Protein AF-A0A957CEI8-F1 (afdb_monomer_lite)

Foldseek 3Di:
DDDPPPDDPPPPPDPDDDPDPDPPPFQKKKKWQQVVNADPVNVCVQLVVPPDDDDDPPDPDSAADWDWDDDPGIIMTTHGNVCSSVPDPSNVVSQLVSLCPIWMKMKGADPVFGWIWIWIRDNNHTQWIWTWDQPPVVRDIDTPDGDHDDDPPDDPDPVVD

Secondary structure (DSSP, 8-state):
------------S-------SS----SEEEEES-TTTS-HHHHHHHTT-TT-----SSPS-TTS--EEEE-SS-EEEE--TT-HHHH-HHHHHHHHHHHTTS-EEEEEE-SSSS-EEEEEEETTEEEEEEEEEEEGGGTEEEEEEEEEPPPTTS-SSGGG-

Radius of gyration: 19.72 Å; chains: 1; bounding box: 77×39×37 Å

pLDDT: mean 83.05, std 17.8, range [39.69, 98.06]

Structure (mmCIF, N/CA/C/O backbone):
data_AF-A0A957CEI8-F1
#
_entry.id   AF-A0A957CEI8-F1
#
loop_
_atom_site.group_PDB
_atom_site.id
_atom_site.type_symbol
_atom_site.label_atom_id
_atom_site.label_alt_id
_atom_site.label_comp_id
_atom_site.label_asym_id
_atom_site.label_entity_id
_atom_site.label_seq_id
_atom_site.pdbx_PDB_ins_code
_atom_site.Cartn_x
_atom_site.Cartn_y
_atom_site.Cartn_z
_atom_site.occupancy
_atom_site.B_iso_or_equiv
_atom_site.auth_seq_id
_atom_site.auth_comp_id
_atom_site.auth_asym_id
_atom_site.auth_atom_id
_atom_site.pdbx_PDB_model_num
ATOM 1 N N . MET A 1 1 ? -59.294 18.758 2.448 1.00 41.97 1 MET A N 1
ATOM 2 C CA . MET A 1 1 ? -58.954 17.523 1.717 1.00 41.97 1 MET A CA 1
ATOM 3 C C . MET A 1 1 ? -57.445 17.465 1.656 1.00 41.97 1 MET A C 1
ATOM 5 O O . MET A 1 1 ? -56.844 18.418 1.180 1.00 41.97 1 MET A O 1
ATOM 9 N N . ASN A 1 2 ? -56.879 16.442 2.291 1.00 41.22 2 ASN A N 1
ATOM 10 C CA . ASN A 1 2 ? -55.448 16.161 2.341 1.00 41.22 2 ASN A CA 1
ATOM 1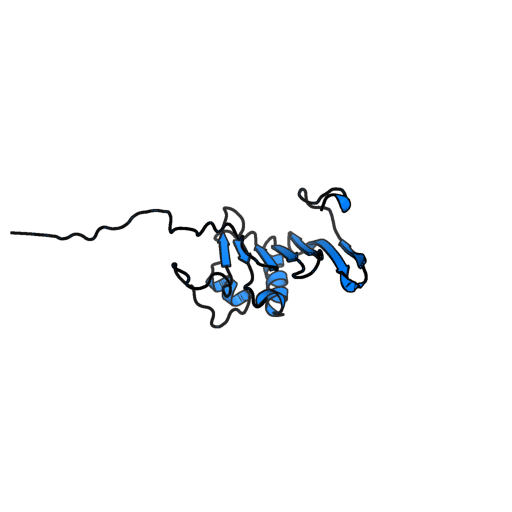1 C C . ASN A 1 2 ? -54.935 15.833 0.940 1.00 41.22 2 ASN A C 1
ATOM 13 O O . ASN A 1 2 ? -55.576 15.040 0.264 1.00 41.22 2 ASN A O 1
ATOM 17 N N . ASP A 1 3 ? -53.760 16.341 0.587 1.00 41.09 3 ASP A N 1
ATOM 18 C CA . ASP A 1 3 ? -52.838 15.593 -0.264 1.00 41.09 3 ASP A CA 1
ATOM 19 C C . ASP A 1 3 ? -51.440 15.719 0.339 1.00 41.09 3 ASP A C 1
ATOM 21 O O . ASP A 1 3 ? -50.743 16.728 0.219 1.00 41.09 3 ASP A O 1
ATOM 25 N N . GLN A 1 4 ? -51.091 14.684 1.098 1.00 42.91 4 GLN A N 1
ATOM 26 C CA . GLN A 1 4 ? -49.735 14.404 1.525 1.00 42.91 4 GLN A CA 1
ATOM 27 C C . GLN A 1 4 ? -48.984 13.896 0.295 1.00 42.91 4 GLN A C 1
ATOM 29 O O . GLN A 1 4 ? -49.179 12.759 -0.120 1.00 42.91 4 GLN A O 1
ATOM 34 N N . ASN A 1 5 ? -48.119 14.724 -0.287 1.00 41.12 5 ASN A N 1
ATOM 35 C CA . ASN A 1 5 ? -47.108 14.225 -1.213 1.00 41.12 5 ASN A CA 1
ATOM 36 C C . ASN A 1 5 ? -45.911 13.770 -0.371 1.00 41.12 5 ASN A C 1
ATOM 38 O O . ASN A 1 5 ? -44.945 14.504 -0.155 1.00 41.12 5 ASN A O 1
ATOM 42 N N . GLU A 1 6 ? -46.060 12.582 0.216 1.00 44.59 6 GLU A N 1
ATOM 43 C CA . GLU A 1 6 ? -44.989 11.883 0.911 1.00 44.59 6 GLU A CA 1
ATOM 44 C C . GLU A 1 6 ? -43.843 11.621 -0.066 1.00 44.59 6 GLU A C 1
ATOM 46 O O . GLU A 1 6 ? -44.022 11.076 -1.156 1.00 44.59 6 GLU A O 1
ATOM 51 N N . GLY A 1 7 ? -42.650 12.055 0.336 1.00 43.53 7 GLY A N 1
ATOM 52 C CA . GLY A 1 7 ? -41.428 11.851 -0.416 1.00 43.53 7 GLY A CA 1
ATOM 53 C C . GLY A 1 7 ? -41.204 10.374 -0.713 1.00 43.53 7 GLY A C 1
ATOM 54 O O . GLY A 1 7 ? -41.226 9.528 0.183 1.00 43.53 7 GLY A O 1
ATOM 55 N N . ILE A 1 8 ? -40.920 10.085 -1.979 1.00 44.31 8 ILE A N 1
ATOM 56 C CA . ILE A 1 8 ? -40.368 8.803 -2.394 1.00 44.31 8 ILE A CA 1
ATOM 57 C C . ILE A 1 8 ? -38.997 8.684 -1.721 1.00 44.31 8 ILE A C 1
ATOM 59 O O . ILE A 1 8 ? -38.012 9.277 -2.159 1.00 44.31 8 ILE A O 1
ATOM 63 N N . LYS A 1 9 ? -38.944 7.950 -0.607 1.00 44.06 9 LYS A N 1
ATOM 64 C CA . LYS A 1 9 ? -37.692 7.452 -0.043 1.00 44.06 9 LYS A CA 1
ATOM 65 C C . LYS A 1 9 ? -37.179 6.375 -0.988 1.00 44.06 9 LYS A C 1
ATOM 67 O O . LYS A 1 9 ? -37.643 5.237 -0.951 1.00 44.06 9 LYS A O 1
ATOM 72 N N . ASP A 1 10 ? -36.253 6.763 -1.855 1.00 47.09 10 ASP A N 1
ATOM 73 C CA . ASP A 1 10 ? -35.440 5.824 -2.616 1.00 47.09 10 ASP A CA 1
ATOM 74 C C . ASP A 1 10 ? -34.603 4.996 -1.626 1.00 47.09 10 ASP A C 1
ATOM 76 O O . ASP A 1 10 ? -33.606 5.455 -1.072 1.00 47.09 10 ASP A O 1
ATOM 80 N N . ASN A 1 11 ? -35.092 3.788 -1.349 1.00 45.78 11 ASN A N 1
ATOM 81 C CA . ASN A 1 11 ? -34.460 2.775 -0.511 1.00 45.78 11 ASN A CA 1
ATOM 82 C C . ASN A 1 11 ? -33.645 1.782 -1.361 1.00 45.78 11 ASN A C 1
ATOM 84 O O . ASN A 1 11 ? -33.538 0.613 -0.989 1.00 45.78 11 ASN A O 1
ATOM 88 N N . SER A 1 12 ? -33.096 2.182 -2.514 1.00 39.69 12 SER A N 1
ATOM 89 C CA . SER A 1 12 ? -32.234 1.282 -3.284 1.00 39.69 12 SER A CA 1
ATOM 90 C C . SER A 1 12 ? -30.897 1.040 -2.546 1.00 39.69 12 SER A C 1
ATOM 92 O O . SER A 1 12 ? -30.134 1.976 -2.298 1.00 39.69 12 SER A O 1
ATOM 94 N N . PRO A 1 13 ? -30.559 -0.214 -2.174 1.00 43.31 13 PRO A N 1
ATOM 95 C CA . PRO A 1 13 ? -29.348 -0.526 -1.405 1.00 43.31 13 PRO A CA 1
ATOM 96 C C . PRO A 1 13 ? -28.061 -0.516 -2.247 1.00 43.31 13 PRO A C 1
ATOM 98 O O . PRO A 1 13 ? -27.004 -0.930 -1.776 1.00 43.31 13 PRO A O 1
ATOM 101 N N . HIS A 1 14 ? -28.109 -0.021 -3.483 1.00 41.41 14 HIS A N 1
ATOM 102 C CA . HIS A 1 14 ? -26.970 -0.032 -4.388 1.00 41.41 14 HIS A CA 1
ATOM 103 C C . HIS A 1 14 ? -26.812 1.341 -5.029 1.00 41.41 14 HIS A C 1
ATOM 105 O O . HIS A 1 14 ? -27.254 1.585 -6.148 1.00 41.41 14 HIS A O 1
ATOM 111 N N . LYS A 1 15 ? -26.136 2.247 -4.308 1.00 44.62 15 LYS A N 1
ATOM 112 C CA . LYS A 1 15 ? -25.481 3.395 -4.942 1.00 44.62 15 LYS A CA 1
ATOM 113 C C . LYS A 1 15 ? -24.629 2.836 -6.076 1.00 44.62 15 LYS A C 1
ATOM 115 O O . LYS A 1 15 ? -23.743 2.031 -5.814 1.00 44.62 15 LYS A O 1
ATOM 120 N N . ASN A 1 16 ? -24.960 3.208 -7.310 1.00 39.75 16 ASN A N 1
ATOM 121 C CA . ASN A 1 16 ? -24.299 2.750 -8.526 1.00 39.75 16 ASN A CA 1
ATOM 122 C C . ASN A 1 16 ? -22.774 2.800 -8.357 1.00 39.75 16 ASN A C 1
ATOM 124 O O . ASN A 1 16 ? -22.180 3.877 -8.396 1.00 39.75 16 ASN A O 1
ATOM 128 N N . PHE A 1 17 ? -22.147 1.643 -8.150 1.00 50.06 17 PHE A N 1
ATOM 129 C CA . PHE A 1 17 ? -20.703 1.517 -8.257 1.00 50.06 17 PHE A CA 1
ATOM 130 C C . PHE A 1 17 ? -20.389 1.530 -9.755 1.00 50.06 17 PHE A C 1
ATOM 132 O O . PHE A 1 17 ? -20.904 0.674 -10.480 1.00 50.06 17 PHE A O 1
ATOM 139 N N . PRO A 1 18 ? -19.635 2.514 -10.266 1.00 49.66 18 PRO A N 1
ATOM 140 C CA . PRO A 1 18 ? -19.314 2.558 -11.680 1.00 49.66 18 PRO A CA 1
ATOM 141 C C . PRO A 1 18 ? -18.411 1.367 -12.019 1.00 49.66 18 PRO A C 1
ATOM 143 O O . PRO A 1 18 ? -17.234 1.344 -11.675 1.00 49.66 18 PRO A O 1
ATOM 146 N N . PHE A 1 19 ? -18.967 0.367 -12.701 1.00 49.22 19 PHE A N 1
ATOM 147 C CA . PHE A 1 19 ? -18.183 -0.675 -13.354 1.00 49.22 19 PHE A CA 1
ATOM 148 C C . PHE A 1 19 ? -17.670 -0.108 -14.678 1.00 49.22 19 PHE A C 1
ATOM 150 O O . PHE A 1 19 ? -18.390 -0.070 -15.677 1.00 49.22 19 PHE A O 1
ATOM 157 N N . THR A 1 20 ? -16.439 0.390 -14.692 1.00 50.28 20 THR A N 1
ATOM 158 C CA . THR A 1 20 ? -15.791 0.887 -15.908 1.00 50.28 20 THR A CA 1
ATOM 159 C C . THR A 1 20 ? -14.963 -0.227 -16.549 1.00 50.28 20 THR A C 1
ATOM 161 O O . THR A 1 20 ? -14.249 -0.961 -15.874 1.00 50.28 20 THR A O 1
ATOM 164 N N . LYS A 1 21 ? -15.035 -0.362 -17.883 1.00 47.66 21 LYS A N 1
ATOM 165 C CA . LYS A 1 21 ? -14.172 -1.286 -18.656 1.00 47.66 21 LYS A CA 1
ATOM 166 C C . LYS A 1 21 ? -12.680 -0.961 -18.482 1.00 47.66 21 LYS A C 1
ATOM 168 O O . LYS A 1 21 ? -11.824 -1.824 -18.636 1.00 47.66 21 LYS A O 1
ATOM 173 N N . TRP A 1 22 ? -12.398 0.296 -18.164 1.00 49.53 22 TRP A N 1
ATOM 174 C CA . TRP A 1 22 ? -11.106 0.789 -17.719 1.00 49.53 22 TRP A CA 1
ATOM 175 C C . TRP A 1 22 ? -11.074 0.604 -16.203 1.00 49.53 22 TRP A C 1
ATOM 177 O O . TRP A 1 22 ? -11.822 1.283 -15.506 1.00 49.53 22 TRP A O 1
ATOM 187 N N . GLY A 1 23 ? -10.323 -0.381 -15.708 1.00 55.50 23 GLY A N 1
ATOM 188 C CA . GLY A 1 23 ? -10.221 -0.652 -14.272 1.00 55.50 23 GLY A CA 1
ATOM 189 C C . GLY A 1 23 ? -9.683 0.546 -13.483 1.00 55.50 23 GLY A C 1
ATOM 190 O O . GLY A 1 23 ? -9.320 1.577 -14.050 1.00 55.50 23 GLY A O 1
ATOM 191 N N . LEU A 1 24 ? -9.616 0.404 -12.160 1.00 60.75 24 LEU A N 1
ATOM 192 C CA . LEU A 1 24 ? -8.942 1.374 -11.304 1.00 60.75 24 LEU A CA 1
ATOM 193 C C . LEU A 1 24 ? -7.464 1.453 -11.720 1.00 60.75 24 LEU A C 1
ATOM 195 O O . LEU A 1 24 ? -6.691 0.537 -11.451 1.00 60.75 24 LEU A O 1
ATOM 199 N N . ALA A 1 25 ? -7.085 2.521 -12.421 1.00 68.25 25 ALA A N 1
ATOM 200 C CA . ALA A 1 25 ? -5.708 2.775 -12.826 1.00 68.25 25 ALA A CA 1
ATOM 201 C C . ALA A 1 25 ? -4.944 3.368 -11.638 1.00 68.25 25 ALA A C 1
ATOM 203 O O . ALA A 1 25 ? -4.666 4.561 -11.601 1.00 68.25 25 ALA A O 1
ATOM 204 N N . THR A 1 26 ? -4.682 2.545 -10.625 1.00 74.31 26 THR A N 1
ATOM 205 C CA . THR A 1 26 ? -3.866 2.926 -9.472 1.00 74.31 26 THR A CA 1
ATOM 206 C C . THR A 1 26 ? -2.600 2.083 -9.466 1.00 74.31 26 THR A C 1
ATOM 208 O O . THR A 1 26 ? -2.651 0.857 -9.574 1.00 74.31 26 THR A O 1
ATOM 211 N N . SER A 1 27 ? -1.452 2.747 -9.394 1.00 85.25 27 SER A N 1
ATOM 212 C CA . SER A 1 27 ? -0.151 2.084 -9.328 1.00 85.25 27 SER A CA 1
ATOM 213 C C . SER A 1 27 ? 0.223 1.693 -7.906 1.00 85.25 27 SER A C 1
ATOM 215 O O . SER A 1 27 ? 1.229 1.018 -7.738 1.00 85.25 27 SER A O 1
ATOM 217 N N . PHE A 1 28 ? -0.535 2.122 -6.890 1.00 94.38 28 PHE A N 1
ATOM 218 C CA . PHE A 1 28 ? -0.196 1.928 -5.487 1.00 94.38 28 PHE A CA 1
ATOM 219 C C . PHE A 1 28 ? -1.445 1.651 -4.649 1.00 94.38 28 PHE A C 1
ATOM 221 O O . PHE A 1 28 ? -2.403 2.425 -4.640 1.00 94.38 28 PHE A O 1
ATOM 228 N N . MET A 1 29 ? -1.427 0.535 -3.924 1.00 95.81 29 MET A N 1
ATOM 229 C CA . MET A 1 29 ? -2.538 0.118 -3.073 1.00 95.81 29 MET A CA 1
ATOM 230 C C . MET A 1 29 ? -2.047 -0.337 -1.705 1.00 95.81 29 MET A C 1
ATOM 232 O O . MET A 1 29 ? -1.016 -1.002 -1.586 1.00 95.81 29 MET A O 1
ATOM 236 N N . ILE A 1 30 ? -2.840 -0.032 -0.682 1.00 97.56 30 ILE A N 1
ATOM 237 C CA . ILE A 1 30 ? -2.661 -0.484 0.696 1.00 97.56 30 ILE A CA 1
ATOM 238 C C . ILE A 1 30 ? -3.919 -1.241 1.112 1.00 97.56 30 ILE A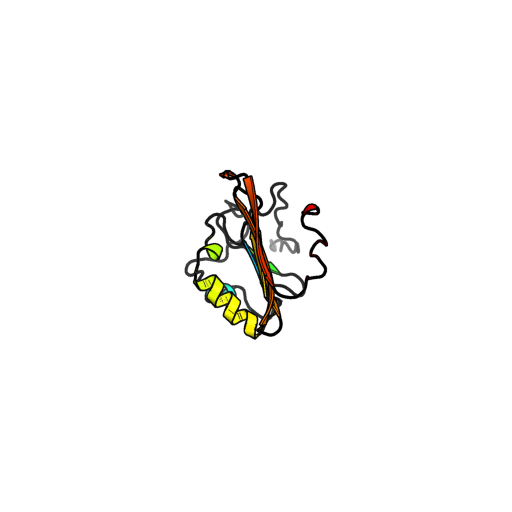 C 1
ATOM 240 O O . ILE A 1 30 ? -5.040 -0.835 0.821 1.00 97.56 30 ILE A O 1
ATOM 244 N N . TYR A 1 31 ? -3.725 -2.333 1.826 1.00 97.00 31 TYR A N 1
ATOM 245 C CA . TYR A 1 31 ? -4.762 -3.172 2.388 1.00 97.00 31 TYR A CA 1
ATOM 246 C C . TYR A 1 31 ? -4.445 -3.355 3.862 1.00 97.00 31 TYR A C 1
ATOM 248 O O . TYR A 1 31 ? -3.334 -3.750 4.220 1.00 97.00 31 TYR A O 1
ATOM 256 N N . VAL A 1 32 ? -5.413 -3.067 4.720 1.00 98.06 32 VAL A N 1
ATOM 257 C CA . VAL A 1 32 ? -5.268 -3.161 6.174 1.00 98.06 32 VAL A CA 1
ATOM 258 C C . VAL A 1 32 ? -6.374 -4.060 6.695 1.00 98.06 32 VAL A C 1
ATOM 260 O O . VAL A 1 32 ? -7.540 -3.844 6.372 1.00 98.06 32 VAL A O 1
ATOM 263 N N . ARG A 1 33 ? -6.038 -5.088 7.479 1.00 96.94 33 ARG A N 1
ATOM 264 C CA . ARG A 1 33 ? -7.026 -6.037 8.016 1.00 96.94 33 ARG A CA 1
ATOM 265 C C . ARG A 1 33 ? -7.775 -5.446 9.211 1.00 96.94 33 ARG A C 1
ATOM 267 O O . ARG A 1 33 ? -7.599 -5.876 10.348 1.00 96.94 33 ARG A O 1
ATOM 274 N N . SER A 1 34 ? -8.552 -4.404 8.950 1.00 95.19 34 SER A N 1
ATOM 275 C CA . SER A 1 34 ? -9.142 -3.505 9.945 1.00 95.19 34 SER A CA 1
ATOM 276 C C . SER A 1 34 ? -10.623 -3.230 9.692 1.00 95.19 34 SER A C 1
ATOM 278 O O . SER A 1 34 ? -11.104 -2.150 10.040 1.00 95.19 34 SER A O 1
ATOM 280 N N . PHE A 1 35 ? -11.354 -4.155 9.062 1.00 90.62 35 PHE A N 1
ATOM 281 C CA . PHE A 1 35 ? -12.771 -3.935 8.772 1.00 90.62 35 PHE A CA 1
ATOM 282 C C . PHE A 1 35 ? -13.550 -3.497 10.026 1.00 90.62 35 PHE A C 1
ATOM 284 O O . PHE A 1 35 ? -13.537 -4.181 11.050 1.00 90.62 35 PHE A O 1
ATOM 291 N N . ASN A 1 36 ? -14.205 -2.331 9.943 1.00 87.31 36 ASN A N 1
ATOM 292 C CA . ASN A 1 36 ? -14.914 -1.641 11.034 1.00 87.31 36 ASN A CA 1
ATOM 293 C C . ASN A 1 36 ? -14.084 -1.300 12.290 1.00 87.31 36 ASN A C 1
ATOM 295 O O . ASN A 1 36 ? -14.654 -0.830 13.273 1.00 87.31 36 ASN A O 1
ATOM 299 N N . ALA A 1 37 ? -12.766 -1.509 12.277 1.00 93.94 37 ALA A N 1
ATOM 300 C CA . ALA A 1 37 ? -11.882 -1.195 13.399 1.00 93.94 37 ALA A CA 1
ATOM 301 C C . ALA A 1 37 ? -11.291 0.221 13.316 1.00 93.94 37 ALA A C 1
ATOM 303 O O . ALA A 1 37 ? -10.981 0.807 14.349 1.00 93.94 37 ALA A O 1
ATOM 304 N N . ILE A 1 38 ? -11.143 0.762 12.103 1.00 95.12 38 ILE A N 1
ATOM 305 C CA . ILE A 1 38 ? -10.625 2.110 11.836 1.00 95.12 38 ILE A CA 1
ATOM 306 C C . ILE A 1 38 ? -11.625 2.832 10.932 1.00 95.12 38 ILE A C 1
ATOM 308 O O . ILE A 1 38 ? -12.071 2.281 9.923 1.00 95.12 38 ILE A O 1
ATOM 312 N N . SER A 1 39 ? -11.994 4.059 11.287 1.00 92.69 39 SER A N 1
ATOM 313 C CA . SER A 1 39 ? -12.871 4.895 10.466 1.00 92.69 39 SER A CA 1
ATOM 314 C C . SER A 1 39 ? -12.137 5.523 9.273 1.00 92.69 39 SER A C 1
ATOM 316 O O . SER A 1 39 ? -10.927 5.743 9.311 1.00 92.69 39 SER A O 1
ATOM 318 N N . ASP A 1 40 ? -12.883 5.906 8.227 1.00 90.94 40 ASP A N 1
ATOM 319 C CA . ASP A 1 40 ? -12.329 6.644 7.077 1.00 90.94 40 ASP A CA 1
ATOM 320 C C . ASP A 1 40 ? -11.536 7.892 7.519 1.00 90.94 40 ASP A C 1
ATOM 322 O O . ASP A 1 40 ? -10.505 8.217 6.934 1.00 90.94 40 ASP A O 1
ATOM 326 N N . GLN A 1 41 ? -12.003 8.599 8.558 1.00 91.00 41 GLN A N 1
ATOM 327 C CA . GLN A 1 41 ? -11.343 9.807 9.059 1.00 91.00 41 GLN A CA 1
ATOM 328 C C . GLN A 1 41 ? -10.003 9.496 9.724 1.00 91.00 41 GLN A C 1
ATOM 330 O O . GLN A 1 41 ? -9.019 10.175 9.447 1.00 91.00 41 GLN A O 1
ATOM 335 N N . GLU A 1 42 ? -9.946 8.452 10.549 1.00 93.50 42 GLU A N 1
ATOM 336 C CA . GLU A 1 42 ? -8.692 8.019 11.169 1.00 93.50 42 GLU A CA 1
ATOM 337 C C . GLU A 1 42 ? -7.672 7.595 10.108 1.00 93.50 42 GLU A C 1
ATOM 339 O O . GLU A 1 42 ? -6.500 7.951 10.206 1.00 93.50 42 GLU A O 1
ATOM 344 N N . PHE A 1 43 ? -8.108 6.912 9.044 1.00 94.56 43 PHE A N 1
ATOM 345 C CA . PHE A 1 43 ? -7.227 6.612 7.916 1.00 94.56 43 PHE A CA 1
ATOM 346 C C . PHE A 1 43 ? -6.712 7.861 7.206 1.00 94.56 43 PHE A C 1
ATOM 348 O O . PHE A 1 43 ? -5.522 7.933 6.893 1.00 94.56 43 PHE A O 1
ATOM 355 N N . MET A 1 44 ? -7.574 8.850 6.956 1.00 93.00 44 MET A N 1
ATOM 356 C CA . MET A 1 44 ? -7.142 10.122 6.371 1.00 93.00 44 MET A CA 1
ATOM 357 C C . MET A 1 44 ? -6.088 10.812 7.245 1.00 93.00 44 MET A C 1
ATOM 359 O O . MET A 1 44 ? -5.119 11.359 6.712 1.00 93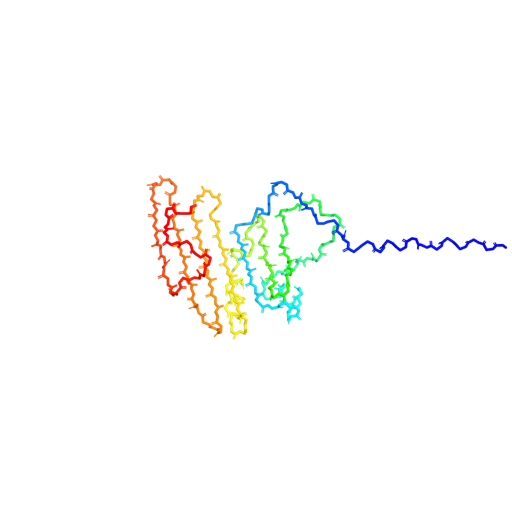.00 44 MET A O 1
ATOM 363 N N . ASP A 1 45 ? -6.239 10.741 8.568 1.00 93.12 45 ASP A N 1
ATOM 364 C CA . ASP A 1 45 ? -5.292 11.321 9.517 1.00 93.12 45 ASP A CA 1
ATOM 365 C C . ASP A 1 45 ? -3.952 10.568 9.515 1.00 93.12 45 ASP A C 1
ATOM 367 O O . ASP A 1 45 ? -2.901 11.208 9.403 1.00 93.12 45 ASP A O 1
ATOM 371 N N . PHE A 1 46 ? -3.971 9.227 9.551 1.00 94.50 46 PHE A N 1
ATOM 372 C CA . PHE A 1 46 ? -2.763 8.397 9.445 1.00 94.50 46 PHE A CA 1
ATOM 373 C C . PHE A 1 46 ? -1.987 8.683 8.156 1.00 94.50 46 PHE A C 1
ATOM 375 O O . PHE A 1 46 ? -0.776 8.891 8.191 1.00 94.50 46 PHE A O 1
ATOM 382 N N . LEU A 1 47 ? -2.690 8.739 7.024 1.00 95.31 47 LEU A N 1
ATOM 383 C CA . LEU A 1 47 ? -2.092 8.940 5.702 1.00 95.31 47 LEU A CA 1
ATOM 384 C C . LEU A 1 47 ? -1.714 10.403 5.423 1.00 95.31 47 LEU A C 1
ATOM 386 O O . LEU A 1 47 ? -1.119 10.705 4.389 1.00 95.31 47 LEU A O 1
ATOM 390 N N . GLY A 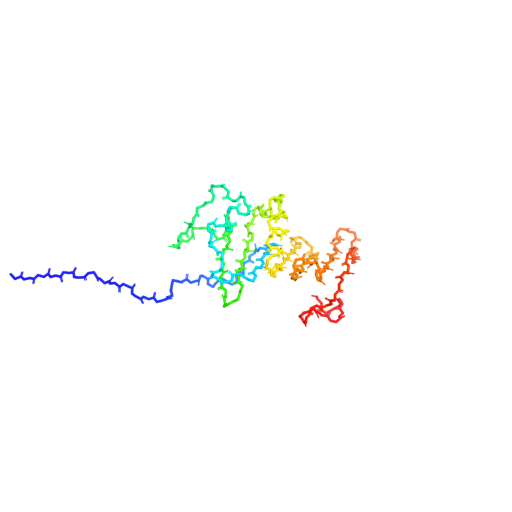1 48 ? -2.034 11.327 6.334 1.00 93.44 48 GLY A N 1
ATOM 391 C CA . GLY A 1 48 ? -1.712 12.742 6.184 1.00 93.44 48 GLY A CA 1
ATOM 392 C C . GLY A 1 48 ? -2.491 13.440 5.067 1.00 93.44 48 GLY A C 1
ATOM 393 O O . GLY A 1 48 ? -2.016 14.445 4.538 1.00 93.44 48 GLY A O 1
ATOM 394 N N . LEU A 1 49 ? -3.690 12.956 4.729 1.00 91.94 49 LEU A N 1
ATOM 395 C CA . LEU A 1 49 ? -4.555 13.471 3.659 1.00 91.94 49 LEU A CA 1
ATOM 396 C C . LEU A 1 49 ? -5.300 14.754 4.074 1.00 91.94 49 LEU A C 1
ATOM 398 O O . LEU A 1 49 ? -6.514 14.897 3.918 1.00 91.94 49 LEU A O 1
ATOM 402 N N . LYS A 1 50 ? -4.567 15.727 4.621 1.00 85.56 50 LYS A N 1
ATOM 403 C CA . LYS A 1 50 ? -5.128 17.009 5.061 1.00 85.56 50 LYS A CA 1
ATOM 404 C C . LYS A 1 50 ? -5.710 17.769 3.868 1.00 85.56 50 LYS A C 1
ATOM 406 O O . LYS A 1 50 ? -5.011 18.030 2.896 1.00 85.56 50 LYS A O 1
ATOM 411 N N . GLY A 1 51 ? -6.978 18.161 3.970 1.00 83.94 51 GLY A N 1
ATOM 412 C CA . GLY A 1 51 ? -7.691 18.879 2.906 1.00 83.94 51 GLY A CA 1
ATOM 413 C C . GLY A 1 51 ? -8.382 17.974 1.885 1.00 83.94 51 GLY A C 1
ATOM 414 O O . GLY A 1 51 ? -9.055 18.486 0.994 1.00 83.94 51 GLY A O 1
ATOM 415 N N . TYR A 1 52 ? -8.271 16.649 2.023 1.00 87.94 52 TYR A N 1
ATOM 416 C CA . TYR A 1 52 ? -9.188 15.745 1.339 1.00 87.94 52 TYR A CA 1
ATOM 417 C C . TYR A 1 52 ? -10.560 15.816 2.014 1.00 87.94 52 TYR A C 1
ATOM 419 O O . TYR A 1 52 ? -10.683 15.972 3.231 1.00 87.94 52 TYR A O 1
ATOM 427 N N . HIS A 1 53 ? -11.606 15.699 1.203 1.00 84.62 53 HIS A N 1
ATOM 428 C CA . HIS A 1 53 ? -12.986 15.673 1.662 1.00 84.62 53 HIS A CA 1
ATOM 429 C C . HIS A 1 53 ? -13.691 14.464 1.065 1.00 84.62 53 HIS A C 1
ATOM 431 O O . HIS A 1 53 ? -13.465 14.112 -0.094 1.00 84.62 53 HIS A O 1
ATOM 437 N N . LYS A 1 54 ? -14.572 13.841 1.853 1.00 84.50 54 LYS A N 1
ATOM 438 C CA . LYS A 1 54 ? -15.392 12.731 1.374 1.00 84.50 54 LYS A CA 1
ATOM 439 C C . LYS A 1 54 ? -16.288 13.225 0.240 1.00 84.50 54 LYS A C 1
ATOM 441 O O . LYS A 1 54 ? -17.159 14.067 0.452 1.00 84.50 54 LYS A O 1
ATOM 446 N N . ALA A 1 55 ? -16.058 12.698 -0.955 1.00 82.62 55 ALA A N 1
ATOM 447 C CA . ALA A 1 55 ? -16.880 12.979 -2.117 1.00 82.62 55 ALA A CA 1
ATOM 448 C C . ALA A 1 55 ? -18.024 11.962 -2.210 1.00 82.62 55 ALA A C 1
ATOM 450 O O . ALA A 1 55 ? -17.868 10.789 -1.860 1.00 82.62 55 ALA A O 1
ATOM 451 N N . PHE A 1 56 ? -19.184 12.415 -2.681 1.00 77.62 56 PHE A N 1
ATOM 452 C CA . PHE A 1 56 ? -20.345 11.561 -2.913 1.00 77.62 56 PHE A CA 1
ATOM 453 C C . PHE A 1 56 ? -20.603 11.450 -4.416 1.00 77.62 56 PHE A C 1
ATOM 455 O O . PHE A 1 56 ? -20.451 12.448 -5.118 1.00 77.62 56 PHE A O 1
ATOM 462 N N . PRO A 1 57 ? -21.003 10.270 -4.919 1.00 73.06 57 PRO A N 1
ATOM 463 C CA . PRO A 1 57 ? -21.395 10.126 -6.311 1.00 73.06 57 PRO A CA 1
ATOM 464 C C . PRO A 1 57 ? -22.531 11.092 -6.696 1.00 73.06 57 PRO A C 1
ATOM 466 O O . PRO A 1 57 ? -23.402 11.355 -5.860 1.00 73.06 57 PRO A O 1
ATOM 469 N N . PRO A 1 58 ? -22.579 11.544 -7.961 1.00 70.94 58 PRO A N 1
ATOM 470 C CA . PRO A 1 58 ? -21.650 11.202 -9.043 1.00 70.94 58 PRO A CA 1
ATOM 471 C C . PRO A 1 58 ? -20.302 11.937 -8.919 1.00 70.94 58 PRO A C 1
ATOM 473 O O . PRO A 1 58 ? -20.257 13.112 -8.576 1.00 70.94 58 PRO A O 1
ATOM 476 N N . LEU A 1 59 ? -19.200 11.237 -9.208 1.00 69.62 59 LEU A N 1
ATOM 477 C CA . LEU A 1 59 ? -17.864 11.841 -9.273 1.00 69.62 59 LEU A CA 1
ATOM 478 C C . LEU A 1 59 ? -17.607 12.310 -10.708 1.00 69.62 59 LEU A C 1
ATOM 480 O O . LEU A 1 59 ? -17.691 11.506 -11.634 1.00 69.62 59 LEU A O 1
ATOM 484 N N . GLU A 1 60 ? -17.297 13.593 -10.895 1.00 62.88 60 GLU A N 1
ATOM 485 C CA . GLU A 1 60 ? -17.076 14.181 -12.227 1.00 62.88 60 GLU A CA 1
ATOM 486 C C . GLU A 1 60 ? -15.774 13.700 -12.892 1.00 62.88 60 GLU A C 1
ATOM 488 O O . GLU A 1 60 ? -15.665 13.725 -14.116 1.00 62.88 60 GLU A O 1
ATOM 493 N N . PHE A 1 61 ? -14.795 13.230 -12.108 1.00 63.25 61 PHE A N 1
ATOM 494 C CA . PHE A 1 61 ? -13.484 12.796 -12.598 1.00 63.25 61 PHE A CA 1
ATOM 495 C C . PHE A 1 61 ? -12.943 11.624 -11.771 1.00 63.25 61 PHE A C 1
ATOM 497 O O . PHE A 1 61 ? -12.546 11.790 -10.628 1.00 63.25 61 PHE A O 1
ATOM 504 N N . THR A 1 62 ? -12.862 10.421 -12.334 1.00 63.72 62 THR A N 1
ATOM 505 C CA . THR A 1 62 ? -12.545 9.187 -11.583 1.00 63.72 62 THR A CA 1
ATOM 506 C C . THR A 1 62 ? -11.054 8.969 -11.271 1.00 63.72 62 THR A C 1
ATOM 508 O O . THR A 1 62 ? -10.655 7.837 -11.026 1.00 63.72 62 THR A O 1
ATOM 511 N N . GLY A 1 63 ? -10.212 10.008 -11.300 1.00 64.38 63 GLY A N 1
ATOM 512 C CA . GLY A 1 63 ? -8.748 9.846 -11.284 1.00 64.38 63 GLY A CA 1
ATOM 513 C C . GLY A 1 63 ? -7.977 10.593 -10.193 1.00 64.38 63 GLY A C 1
ATOM 514 O O . GLY A 1 63 ? -6.850 10.228 -9.889 1.00 64.38 63 GLY A O 1
ATOM 515 N N . PHE A 1 64 ? -8.546 11.628 -9.574 1.00 79.62 64 PHE A N 1
ATOM 516 C CA . PHE A 1 64 ? -7.826 12.466 -8.597 1.00 79.62 64 PHE A CA 1
ATOM 517 C C . PHE A 1 64 ? -8.328 12.258 -7.168 1.00 79.62 64 PHE A C 1
ATOM 519 O O . PHE A 1 64 ? -8.412 13.200 -6.380 1.00 79.62 64 PHE A O 1
ATOM 526 N N . HIS A 1 65 ? -8.714 11.024 -6.856 1.00 85.31 65 HIS A N 1
ATOM 527 C CA . HIS A 1 65 ? -9.298 10.665 -5.575 1.00 85.31 65 HIS A CA 1
ATOM 528 C C . HIS A 1 65 ? -8.590 9.441 -5.012 1.00 85.31 65 HIS A C 1
ATOM 530 O O . HIS A 1 65 ? -8.431 8.446 -5.715 1.00 85.31 65 HIS A O 1
ATOM 536 N N . VAL A 1 66 ? -8.240 9.510 -3.729 1.00 89.62 66 VAL A N 1
ATOM 537 C CA . VAL A 1 66 ? -7.936 8.317 -2.942 1.00 89.62 66 VAL A CA 1
ATOM 538 C C . VAL A 1 66 ? -9.248 7.579 -2.706 1.00 89.62 66 VAL A C 1
ATOM 540 O O . VAL A 1 66 ? -10.251 8.190 -2.321 1.00 89.62 66 VAL A O 1
ATOM 543 N N . VAL A 1 67 ? -9.254 6.273 -2.950 1.00 89.69 67 VAL A N 1
ATOM 544 C CA . VAL A 1 67 ? -10.451 5.443 -2.790 1.00 89.69 67 VAL A CA 1
ATOM 545 C C . VAL A 1 67 ? -10.300 4.573 -1.557 1.00 89.69 67 VAL A C 1
ATOM 547 O O . VAL A 1 67 ? -9.352 3.802 -1.459 1.00 89.69 67 VAL A O 1
ATOM 550 N N . PHE A 1 68 ? -11.278 4.669 -0.657 1.00 90.50 68 PHE A N 1
ATOM 551 C CA . PHE A 1 68 ? -11.475 3.729 0.439 1.00 90.50 68 PHE A CA 1
ATOM 552 C C . PHE A 1 68 ? -12.602 2.765 0.078 1.00 90.50 68 PHE A C 1
ATOM 554 O O . PHE A 1 68 ? -13.708 3.188 -0.268 1.00 90.50 68 PHE A O 1
ATOM 561 N N . ALA A 1 69 ? -12.329 1.471 0.181 1.00 90.06 69 ALA A N 1
ATOM 562 C CA . ALA A 1 69 ? -13.322 0.414 0.067 1.00 90.06 69 ALA A CA 1
ATOM 563 C C . ALA A 1 69 ? -13.126 -0.592 1.202 1.00 90.06 69 ALA A C 1
ATOM 565 O O . ALA A 1 69 ? -12.054 -0.678 1.789 1.00 90.06 69 ALA A O 1
ATOM 566 N N . ASN A 1 70 ? -14.168 -1.341 1.536 1.00 89.75 70 ASN A N 1
ATOM 567 C CA . ASN A 1 70 ? -14.104 -2.363 2.570 1.00 89.75 70 ASN A CA 1
ATOM 568 C C . ASN A 1 70 ? -14.704 -3.663 2.037 1.00 89.75 70 ASN A C 1
ATOM 570 O O . ASN A 1 70 ? -15.741 -3.629 1.369 1.00 89.75 70 ASN A O 1
ATOM 574 N N . ASP A 1 71 ? -14.082 -4.786 2.376 1.00 90.81 71 ASP A N 1
ATOM 575 C CA . ASP A 1 71 ? -14.725 -6.101 2.368 1.00 90.81 71 ASP A CA 1
ATOM 576 C C . ASP A 1 71 ? -15.006 -6.559 3.814 1.00 90.81 71 ASP A C 1
ATOM 578 O O . ASP A 1 71 ? -15.032 -5.734 4.721 1.00 90.81 71 ASP A O 1
ATOM 582 N N . SER A 1 72 ? -15.277 -7.846 4.051 1.00 90.06 72 SER A N 1
ATOM 583 C CA . SER A 1 72 ? -15.591 -8.363 5.391 1.00 90.06 72 SER A CA 1
ATOM 584 C C . SER A 1 72 ? -14.410 -8.406 6.370 1.00 90.06 72 SER A C 1
ATOM 586 O O . SER A 1 72 ? -14.626 -8.647 7.555 1.00 90.06 72 SER A O 1
ATOM 588 N N . GLU A 1 73 ? -13.175 -8.230 5.905 1.00 94.88 73 GLU A N 1
ATOM 589 C CA . GLU A 1 73 ? -11.962 -8.322 6.726 1.00 94.88 73 GLU A CA 1
ATOM 590 C C . GLU A 1 73 ? -10.979 -7.166 6.496 1.00 94.88 73 GLU A C 1
ATOM 592 O O . GLU A 1 73 ? -10.307 -6.730 7.436 1.00 94.88 73 GLU A O 1
ATOM 597 N N . TRP A 1 74 ? -10.898 -6.657 5.269 1.00 96.38 74 TRP A N 1
ATOM 598 C CA . TRP A 1 74 ? -9.897 -5.701 4.822 1.00 96.38 74 TRP A CA 1
ATOM 599 C C . TRP A 1 74 ? -10.513 -4.359 4.447 1.00 96.38 74 TRP A C 1
ATOM 601 O O . TRP A 1 74 ? -11.524 -4.275 3.747 1.00 96.38 74 TRP A O 1
ATOM 611 N N . THR A 1 75 ? -9.820 -3.298 4.843 1.00 95.88 75 THR A N 1
ATOM 612 C CA . THR A 1 75 ? -9.953 -1.967 4.261 1.00 95.88 75 THR A CA 1
ATOM 613 C C . THR A 1 75 ? -8.936 -1.825 3.136 1.00 95.88 75 THR A C 1
ATOM 615 O O . THR A 1 75 ? -7.749 -2.084 3.321 1.00 95.88 75 THR A O 1
ATOM 618 N N . HIS A 1 76 ? -9.415 -1.436 1.962 1.00 94.88 76 HIS A N 1
ATOM 619 C CA . HIS A 1 76 ? -8.659 -1.258 0.730 1.00 94.88 76 HIS A CA 1
ATOM 620 C C . HIS A 1 76 ? -8.510 0.239 0.485 1.00 94.88 76 HIS A C 1
ATOM 622 O O . HIS A 1 76 ? -9.494 0.979 0.533 1.00 94.88 76 HIS A O 1
ATOM 628 N N . ILE A 1 77 ? -7.288 0.675 0.215 1.00 95.06 77 ILE A N 1
ATOM 629 C CA . ILE A 1 77 ? -6.928 2.075 0.027 1.00 95.06 77 ILE A CA 1
ATOM 630 C C . ILE A 1 77 ? -6.143 2.164 -1.273 1.00 95.06 77 ILE A C 1
ATOM 632 O O . ILE A 1 77 ? -5.039 1.631 -1.378 1.00 95.06 77 ILE A O 1
ATOM 636 N N . ALA A 1 78 ? -6.722 2.814 -2.272 1.00 93.38 78 ALA A N 1
ATOM 637 C CA . ALA A 1 78 ? -6.078 3.034 -3.558 1.00 93.38 78 ALA A CA 1
ATOM 638 C C . ALA A 1 78 ? -5.623 4.482 -3.695 1.00 93.38 78 ALA A C 1
ATOM 640 O O . ALA A 1 78 ? -6.375 5.400 -3.358 1.00 93.38 78 ALA A O 1
ATOM 641 N N . ASP A 1 79 ? -4.414 4.666 -4.217 1.00 92.81 79 ASP A N 1
ATOM 642 C CA . ASP A 1 79 ? -3.855 5.984 -4.495 1.00 92.81 79 ASP A CA 1
ATOM 643 C C . ASP A 1 79 ? -4.569 6.684 -5.657 1.00 92.81 79 ASP A C 1
ATOM 645 O O . ASP A 1 79 ? -5.232 6.045 -6.482 1.00 92.81 79 ASP A O 1
ATOM 649 N N . ASP A 1 80 ? -4.388 7.999 -5.731 1.00 88.94 80 ASP A N 1
ATOM 650 C CA . ASP A 1 80 ? -4.823 8.821 -6.852 1.00 88.94 80 ASP A CA 1
ATOM 651 C C . ASP A 1 80 ? -3.804 8.819 -8.011 1.00 88.94 80 ASP A C 1
ATOM 653 O O . ASP A 1 80 ? -2.657 8.393 -7.878 1.00 88.94 80 ASP A O 1
ATOM 657 N N . LEU A 1 81 ? -4.206 9.342 -9.176 1.00 86.31 81 LEU A N 1
ATOM 658 C CA . LEU A 1 81 ? -3.334 9.476 -10.355 1.00 86.31 81 LEU A CA 1
ATOM 659 C C . LEU A 1 81 ? -2.186 10.485 -10.171 1.00 86.31 81 LEU A C 1
ATOM 661 O O . LEU A 1 81 ? -1.397 10.682 -11.093 1.00 86.31 81 LEU A O 1
ATOM 665 N N . ARG A 1 82 ? -2.101 11.179 -9.027 1.00 87.88 82 ARG A N 1
ATOM 666 C CA . ARG A 1 82 ? -0.951 12.032 -8.688 1.00 87.88 82 ARG A CA 1
ATOM 667 C C . ARG A 1 82 ? 0.088 11.283 -7.862 1.00 87.88 82 ARG A C 1
ATOM 669 O O . ARG A 1 82 ? 1.110 11.885 -7.533 1.00 87.88 82 ARG A O 1
ATOM 676 N N . TYR A 1 83 ? -0.156 10.007 -7.560 1.00 90.12 83 TYR A N 1
ATOM 677 C CA . TYR A 1 83 ? 0.731 9.175 -6.756 1.00 90.12 83 TYR A CA 1
ATOM 678 C C . TYR A 1 83 ? 0.964 9.789 -5.370 1.00 90.12 83 TYR A C 1
ATOM 680 O O . TYR A 1 83 ? 2.083 9.811 -4.846 1.00 90.12 83 TYR A O 1
ATOM 688 N N . THR A 1 84 ? -0.099 10.374 -4.808 1.00 92.12 84 THR A N 1
ATOM 689 C CA . THR A 1 84 ? -0.037 11.151 -3.570 1.00 92.12 84 THR A CA 1
ATOM 690 C C . THR A 1 84 ? 0.388 10.281 -2.395 1.00 92.12 84 THR A C 1
ATOM 692 O O . THR A 1 84 ? 1.265 10.675 -1.624 1.00 92.12 84 THR A O 1
ATOM 695 N N . LEU A 1 85 ? -0.197 9.091 -2.256 1.00 94.81 85 LEU A N 1
ATOM 696 C CA . LEU A 1 85 ? 0.182 8.144 -1.215 1.00 94.81 85 LEU A CA 1
ATOM 697 C C . LEU A 1 85 ? 1.567 7.559 -1.489 1.00 94.81 85 LEU A C 1
ATOM 699 O O . LEU A 1 85 ? 2.368 7.483 -0.558 1.00 94.81 85 LEU A O 1
ATOM 703 N N . TRP A 1 86 ? 1.882 7.199 -2.734 1.00 93.50 86 TRP A N 1
ATOM 704 C CA . TRP A 1 86 ? 3.174 6.605 -3.086 1.00 93.50 86 TRP A CA 1
ATOM 705 C C . TRP A 1 86 ? 4.352 7.540 -2.769 1.00 93.50 86 TRP A C 1
ATOM 707 O O . TRP A 1 86 ? 5.345 7.114 -2.177 1.00 93.50 86 TRP A O 1
ATOM 717 N N . HIS A 1 87 ? 4.250 8.828 -3.103 1.00 91.69 87 HIS A N 1
ATOM 718 C CA . HIS A 1 87 ? 5.327 9.792 -2.857 1.00 91.69 87 HIS A CA 1
ATOM 719 C C . HIS A 1 87 ? 5.344 10.378 -1.442 1.00 91.69 87 HIS A C 1
ATOM 721 O O . HIS A 1 87 ? 6.298 11.072 -1.081 1.00 91.69 87 HIS A O 1
ATOM 727 N N . SER A 1 88 ? 4.320 10.121 -0.627 1.00 93.19 88 SER A N 1
ATOM 728 C CA . SER A 1 88 ? 4.225 10.680 0.718 1.00 93.19 88 SER A CA 1
ATOM 729 C C . SER A 1 88 ? 5.044 9.871 1.735 1.00 93.19 88 SER A C 1
ATOM 731 O O . SER A 1 88 ? 4.750 8.697 1.975 1.00 93.19 88 SER A O 1
ATOM 733 N N . PRO A 1 89 ? 5.998 10.495 2.456 1.00 92.12 89 PRO A N 1
ATOM 734 C CA . PRO A 1 89 ? 6.651 9.862 3.604 1.00 92.12 89 PRO A CA 1
ATOM 735 C C . PRO A 1 89 ? 5.664 9.483 4.716 1.00 92.12 89 PRO A C 1
ATOM 737 O O . PRO A 1 89 ? 5.913 8.557 5.481 1.00 92.12 89 PRO A O 1
ATOM 740 N N . LYS A 1 90 ? 4.516 10.172 4.803 1.00 94.62 90 LYS A N 1
ATOM 741 C CA . LYS A 1 90 ? 3.485 9.846 5.796 1.00 94.62 90 LYS A CA 1
ATOM 742 C C . LYS A 1 90 ? 2.859 8.485 5.555 1.00 94.62 90 LYS A C 1
ATOM 744 O O . LYS A 1 90 ? 2.495 7.819 6.514 1.00 94.62 90 LYS A O 1
ATOM 749 N N . THR A 1 91 ? 2.808 8.035 4.308 1.00 96.31 91 THR A N 1
ATOM 750 C CA . THR A 1 91 ? 2.287 6.713 3.971 1.00 96.31 91 THR A CA 1
ATOM 751 C C . THR A 1 91 ? 3.153 5.595 4.539 1.00 96.31 91 THR A C 1
ATOM 753 O O . THR A 1 91 ? 2.625 4.647 5.115 1.00 96.31 91 THR A O 1
ATOM 756 N N . SER A 1 92 ? 4.481 5.692 4.424 1.00 93.25 92 SER A N 1
ATOM 757 C CA . SER A 1 92 ? 5.377 4.669 4.974 1.00 93.25 92 SER A CA 1
ATOM 758 C C . SER A 1 92 ? 5.382 4.676 6.506 1.00 93.25 92 SER A C 1
ATOM 760 O O . SER A 1 92 ? 5.369 3.606 7.115 1.00 93.25 92 SER A O 1
ATOM 762 N N . GLU A 1 93 ? 5.310 5.857 7.132 1.00 95.56 93 GLU A N 1
ATOM 763 C CA . GLU A 1 93 ? 5.097 5.997 8.580 1.00 95.56 93 GLU A CA 1
ATOM 764 C C . GLU A 1 93 ? 3.771 5.351 9.021 1.00 95.56 93 GLU A C 1
ATOM 766 O O . GLU A 1 93 ? 3.748 4.594 9.991 1.00 95.56 93 GLU A O 1
ATOM 771 N N . ALA A 1 94 ? 2.683 5.592 8.283 1.00 96.50 94 ALA A N 1
ATOM 772 C CA . ALA A 1 94 ? 1.368 5.022 8.558 1.00 96.50 94 ALA A CA 1
ATOM 773 C C . ALA A 1 94 ? 1.360 3.496 8.430 1.00 96.50 94 ALA A C 1
ATOM 775 O O . ALA A 1 94 ? 0.845 2.818 9.312 1.00 96.50 94 ALA A O 1
ATOM 776 N N . ILE A 1 95 ? 1.961 2.942 7.373 1.00 96.50 95 ILE A N 1
ATOM 777 C CA . ILE A 1 95 ? 2.092 1.489 7.189 1.00 96.50 95 ILE A CA 1
ATOM 778 C C . ILE A 1 95 ? 2.863 0.874 8.360 1.00 96.50 95 ILE A C 1
ATOM 780 O O . ILE A 1 95 ? 2.422 -0.126 8.925 1.00 96.50 95 ILE A O 1
ATOM 784 N N . ALA A 1 96 ? 3.980 1.488 8.762 1.00 94.62 96 ALA A N 1
ATOM 785 C CA . ALA A 1 96 ? 4.766 1.018 9.896 1.00 94.62 96 ALA A CA 1
ATOM 786 C C . ALA A 1 96 ? 3.961 1.054 11.205 1.00 94.62 96 ALA A C 1
ATOM 788 O O . ALA A 1 96 ? 3.996 0.087 11.964 1.00 94.62 96 ALA A O 1
ATOM 789 N N . GLU A 1 97 ? 3.204 2.123 11.459 1.00 95.69 97 GLU A N 1
ATOM 790 C CA . GLU A 1 97 ? 2.363 2.238 12.653 1.00 95.69 97 GLU A CA 1
ATOM 791 C C . GLU A 1 97 ? 1.226 1.213 12.653 1.00 95.69 97 GLU A C 1
ATOM 793 O O . GLU A 1 97 ? 1.084 0.446 13.605 1.00 95.69 97 GLU A O 1
ATOM 798 N N . LEU A 1 98 ? 0.460 1.142 11.562 1.00 97.00 98 LEU A N 1
ATOM 799 C CA . LEU A 1 98 ? -0.659 0.214 11.410 1.00 97.00 98 LEU A CA 1
ATOM 800 C C . LEU A 1 98 ? -0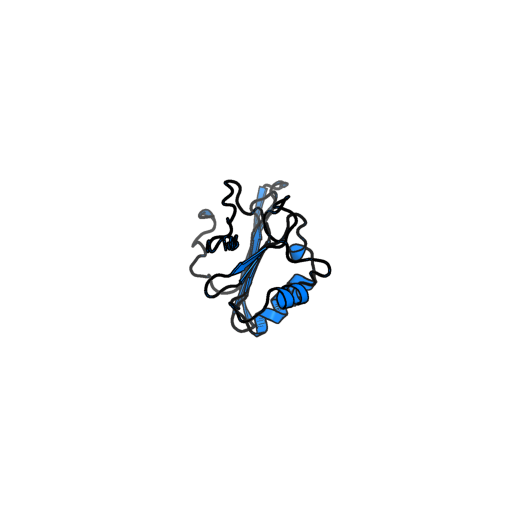.203 -1.240 11.538 1.00 97.00 98 LEU A C 1
ATOM 802 O O . LEU A 1 98 ? -0.892 -2.035 12.178 1.00 97.00 98 LEU A O 1
ATOM 806 N N . SER A 1 99 ? 0.979 -1.574 11.007 1.00 97.06 99 SER A N 1
ATOM 807 C CA . SER A 1 99 ? 1.518 -2.935 11.049 1.00 97.06 99 SER A CA 1
ATOM 808 C C . SER A 1 99 ? 1.701 -3.484 12.464 1.00 97.06 99 SER A C 1
ATOM 810 O O . SER A 1 99 ? 1.648 -4.697 12.650 1.00 97.06 99 SER A O 1
ATOM 812 N N . LYS A 1 100 ? 1.875 -2.614 13.474 1.00 96.19 100 LYS A N 1
ATOM 813 C CA . LYS A 1 100 ? 2.030 -3.015 14.884 1.00 96.19 100 LYS A CA 1
ATOM 814 C C . LYS A 1 100 ? 0.798 -3.730 15.432 1.00 96.19 100 LYS A C 1
ATOM 816 O O . LYS A 1 100 ? 0.931 -4.548 16.338 1.00 96.19 100 LYS A O 1
ATOM 821 N N . THR A 1 101 ? -0.375 -3.415 14.889 1.00 96.62 101 THR A N 1
ATOM 822 C CA . THR A 1 101 ? -1.671 -3.900 15.383 1.00 96.62 101 THR A CA 1
ATOM 823 C C . THR A 1 101 ? -2.403 -4.732 14.338 1.00 96.62 101 THR A C 1
ATOM 825 O O . THR A 1 101 ? -3.084 -5.693 14.687 1.00 96.62 101 THR A O 1
ATOM 828 N N . TYR A 1 102 ? -2.259 -4.381 13.062 1.00 97.94 102 TYR A N 1
ATOM 829 C CA . TYR A 1 102 ? -2.996 -4.974 11.958 1.00 97.94 102 TYR A CA 1
ATOM 830 C C . TYR A 1 102 ? -2.059 -5.677 10.985 1.00 97.94 102 TYR A C 1
ATOM 832 O O . TYR A 1 102 ? -0.901 -5.299 10.812 1.00 97.94 102 TYR A O 1
ATOM 840 N N . ASP A 1 103 ? -2.601 -6.664 10.284 1.00 97.69 103 ASP A N 1
ATOM 841 C CA . ASP A 1 103 ? -1.963 -7.156 9.074 1.00 97.69 103 ASP A CA 1
ATOM 842 C C . ASP A 1 103 ? -2.079 -6.076 7.990 1.00 97.69 103 ASP A C 1
ATOM 844 O O . ASP A 1 103 ? -3.164 -5.533 7.757 1.00 97.69 103 ASP A O 1
ATOM 848 N N . VAL A 1 104 ? -0.962 -5.766 7.332 1.00 98.00 104 VAL A N 1
ATOM 849 C CA . VAL A 1 104 ? -0.899 -4.737 6.286 1.00 98.00 104 VAL A CA 1
ATOM 850 C C . VAL A 1 104 ? -0.251 -5.327 5.049 1.00 98.00 104 VAL A C 1
ATOM 852 O O . VAL A 1 104 ? 0.875 -5.812 5.108 1.00 98.00 104 VAL A O 1
ATOM 855 N N . PHE A 1 105 ? -0.941 -5.266 3.918 1.00 97.19 105 PHE A N 1
ATOM 856 C CA . PHE A 1 105 ? -0.381 -5.578 2.611 1.00 97.19 105 PHE A CA 1
ATOM 857 C C . PHE A 1 105 ? -0.334 -4.302 1.783 1.00 97.19 105 PHE A C 1
ATOM 859 O O . PHE A 1 105 ? -1.321 -3.582 1.698 1.00 97.19 105 PHE A O 1
ATOM 866 N N . ARG A 1 106 ? 0.797 -4.009 1.153 1.00 96.56 106 ARG A N 1
ATOM 867 C CA . ARG A 1 106 ? 0.912 -2.897 0.208 1.00 96.56 106 ARG A CA 1
ATOM 868 C C . ARG A 1 106 ? 1.549 -3.398 -1.068 1.00 96.56 106 ARG A C 1
ATOM 870 O O . ARG A 1 106 ? 2.450 -4.232 -1.006 1.00 96.56 106 ARG A O 1
ATOM 877 N N . ASN A 1 107 ? 1.128 -2.871 -2.206 1.00 95.56 107 ASN A N 1
ATOM 878 C CA . ASN A 1 107 ? 1.774 -3.149 -3.480 1.00 95.56 107 ASN A CA 1
ATOM 879 C C . ASN A 1 107 ? 1.915 -1.883 -4.313 1.00 95.56 107 ASN A C 1
ATOM 881 O O . ASN A 1 107 ? 1.155 -0.929 -4.140 1.00 95.56 107 ASN A O 1
ATOM 885 N N . SER A 1 108 ? 2.905 -1.899 -5.197 1.00 94.81 108 SER A N 1
ATOM 886 C CA . SER A 1 108 ? 3.027 -0.934 -6.271 1.00 94.81 108 SER A CA 1
ATOM 887 C C . SER A 1 108 ? 3.369 -1.613 -7.594 1.00 94.81 108 SER A C 1
ATOM 889 O O . SER A 1 108 ? 3.976 -2.687 -7.617 1.00 94.81 108 SER A O 1
ATOM 891 N N . ARG A 1 109 ? 2.974 -0.985 -8.700 1.00 91.25 109 ARG A N 1
ATOM 892 C CA . ARG A 1 109 ? 3.300 -1.400 -10.065 1.00 91.25 109 ARG A CA 1
ATOM 893 C C . ARG A 1 109 ? 3.867 -0.216 -10.840 1.00 91.25 109 ARG A C 1
ATOM 895 O O . ARG A 1 109 ? 3.383 0.903 -10.705 1.00 91.25 109 ARG A O 1
ATOM 902 N N . GLY A 1 110 ? 4.878 -0.474 -11.659 1.00 89.12 110 GLY A N 1
ATOM 903 C CA . GLY A 1 110 ? 5.436 0.496 -12.588 1.00 89.12 110 GLY A CA 1
ATOM 904 C C . GLY A 1 110 ? 4.374 1.016 -13.556 1.00 89.12 110 GLY A C 1
ATOM 905 O O . GLY A 1 110 ? 3.510 0.273 -14.016 1.00 89.12 110 GLY A O 1
ATOM 906 N N . ASP A 1 111 ? 4.443 2.312 -13.849 1.00 84.69 111 ASP A N 1
ATOM 907 C CA . ASP A 1 111 ? 3.544 2.981 -14.799 1.00 84.69 111 ASP A CA 1
ATOM 908 C C . ASP A 1 111 ? 3.943 2.659 -16.253 1.00 84.69 111 ASP A C 1
ATOM 910 O O . ASP A 1 111 ? 3.117 2.337 -17.103 1.00 84.69 111 ASP A O 1
ATOM 914 N N . ILE A 1 112 ? 5.252 2.681 -16.528 1.00 86.88 112 ILE A N 1
ATOM 915 C CA . ILE A 1 112 ? 5.810 2.547 -17.883 1.00 86.88 112 ILE A CA 1
ATOM 916 C C . ILE A 1 112 ? 6.498 1.205 -18.148 1.00 86.88 112 ILE A C 1
ATOM 918 O O . ILE A 1 112 ? 6.912 0.950 -19.277 1.00 86.88 112 ILE A O 1
ATOM 922 N N . ASP A 1 113 ? 6.683 0.378 -17.122 1.00 89.12 113 ASP A N 1
ATOM 923 C CA . ASP A 1 113 ? 7.417 -0.881 -17.200 1.00 89.12 113 ASP A CA 1
ATOM 924 C C . ASP A 1 113 ? 6.727 -1.990 -16.392 1.00 89.12 113 ASP A C 1
ATOM 926 O O . ASP A 1 113 ? 5.670 -1.792 -15.795 1.00 89.12 113 ASP A O 1
ATOM 930 N N . ASP A 1 114 ? 7.322 -3.183 -16.401 1.00 89.56 114 ASP A N 1
ATOM 931 C CA . ASP A 1 114 ? 6.775 -4.348 -15.693 1.00 89.56 114 ASP A CA 1
ATOM 932 C C . ASP A 1 114 ? 7.280 -4.441 -14.245 1.00 89.56 114 ASP A C 1
ATOM 934 O O . ASP A 1 114 ? 7.198 -5.509 -13.639 1.00 89.56 114 ASP A O 1
ATOM 938 N N . SER A 1 115 ? 7.864 -3.373 -13.693 1.00 92.19 115 SER A N 1
ATOM 939 C CA . SER A 1 115 ? 8.315 -3.385 -12.303 1.00 92.19 115 SER A CA 1
ATOM 940 C C . SER A 1 115 ? 7.115 -3.518 -11.378 1.00 92.19 115 SER A C 1
ATOM 942 O O . SER A 1 115 ? 6.037 -2.982 -11.635 1.00 92.19 115 SER A O 1
ATOM 944 N N . PHE A 1 116 ? 7.300 -4.213 -10.269 1.00 93.19 116 PHE A N 1
ATOM 945 C CA . PHE A 1 116 ? 6.316 -4.237 -9.202 1.00 93.19 116 PHE A CA 1
ATOM 946 C C . PHE A 1 116 ? 7.001 -4.582 -7.892 1.00 93.19 116 PHE A C 1
ATOM 948 O O . PHE A 1 116 ? 8.045 -5.237 -7.846 1.00 93.19 116 PHE A O 1
ATOM 955 N N . GLU A 1 117 ? 6.386 -4.164 -6.803 1.00 94.81 117 GLU A N 1
ATOM 956 C CA . GLU A 1 117 ? 6.820 -4.549 -5.476 1.00 94.81 117 GLU A CA 1
ATOM 957 C C . GLU A 1 117 ? 5.628 -4.729 -4.559 1.00 94.81 117 GLU A C 1
ATOM 959 O O . GLU A 1 117 ? 4.567 -4.131 -4.739 1.00 94.81 117 GLU A O 1
ATOM 964 N N . PHE A 1 118 ? 5.814 -5.548 -3.537 1.00 95.75 118 PHE A N 1
ATOM 965 C CA . PHE A 1 118 ? 4.864 -5.637 -2.451 1.00 95.75 118 PHE A CA 1
ATOM 966 C C . PHE A 1 118 ? 5.554 -5.958 -1.136 1.00 95.75 118 PHE A C 1
ATOM 968 O O . PHE A 1 118 ? 6.636 -6.552 -1.077 1.00 95.75 118 PHE A O 1
ATOM 975 N N . GLU A 1 119 ? 4.882 -5.570 -0.064 1.00 97.25 119 GLU A N 1
ATOM 976 C CA . GLU A 1 119 ? 5.246 -5.913 1.299 1.00 97.25 119 GLU A CA 1
ATOM 977 C C . GLU A 1 119 ? 4.003 -6.401 2.030 1.00 97.25 119 GLU A C 1
ATOM 979 O O . GLU A 1 119 ? 2.907 -5.863 1.864 1.00 97.25 119 GLU A O 1
ATOM 984 N N . TYR A 1 120 ? 4.191 -7.423 2.855 1.00 97.50 120 TYR A N 1
ATOM 985 C CA . TYR A 1 120 ? 3.184 -7.949 3.752 1.00 97.50 120 TYR A CA 1
ATOM 986 C C . TYR A 1 120 ? 3.736 -7.964 5.170 1.00 97.50 120 TYR A C 1
ATOM 988 O O . TYR A 1 120 ? 4.768 -8.583 5.455 1.00 97.50 120 TYR A O 1
ATOM 996 N N . TYR A 1 121 ? 3.017 -7.298 6.057 1.00 97.44 121 TYR A N 1
ATOM 997 C CA . TYR A 1 121 ? 3.276 -7.244 7.477 1.00 97.44 121 TYR A CA 1
ATOM 998 C C . TYR A 1 121 ? 2.237 -8.077 8.211 1.00 97.44 121 TYR A C 1
ATOM 1000 O O . TYR A 1 121 ? 1.040 -7.972 7.939 1.00 97.44 121 TYR A O 1
ATOM 1008 N N . ARG A 1 122 ? 2.707 -8.888 9.157 1.00 95.19 122 ARG A N 1
ATOM 1009 C CA . ARG A 1 122 ? 1.877 -9.742 10.000 1.00 95.19 122 ARG A CA 1
ATOM 1010 C C . ARG A 1 122 ? 2.382 -9.685 11.431 1.00 95.19 122 ARG A C 1
ATOM 1012 O O . ARG A 1 122 ? 3.581 -9.858 11.667 1.00 95.19 122 ARG A O 1
ATOM 1019 N N . ASN A 1 123 ? 1.476 -9.457 12.381 1.00 92.50 123 ASN A N 1
ATOM 1020 C CA . ASN A 1 123 ? 1.799 -9.355 13.811 1.00 92.50 123 ASN A CA 1
ATOM 1021 C C . ASN A 1 123 ? 2.955 -8.370 14.114 1.00 92.50 123 ASN A C 1
ATOM 1023 O O . ASN A 1 123 ? 3.891 -8.723 14.832 1.00 92.50 123 ASN A O 1
ATOM 1027 N N . GLY A 1 124 ? 2.962 -7.170 13.522 1.00 91.94 124 GLY A N 1
ATOM 1028 C CA . GLY A 1 124 ? 4.031 -6.188 13.766 1.00 91.94 124 GLY A CA 1
ATOM 1029 C C . GLY A 1 124 ? 5.344 -6.433 13.028 1.00 91.94 124 GLY A C 1
ATOM 1030 O O . GLY A 1 124 ? 6.293 -5.680 13.230 1.00 91.94 124 GLY A O 1
ATOM 1031 N N . THR A 1 125 ? 5.439 -7.468 12.189 1.00 94.88 125 THR A N 1
ATOM 1032 C CA . THR A 1 125 ? 6.700 -7.862 11.541 1.00 94.88 125 THR A CA 1
ATOM 1033 C C . THR A 1 125 ? 6.558 -7.996 10.032 1.00 94.88 125 THR A C 1
ATOM 1035 O O . THR A 1 125 ? 5.499 -8.377 9.536 1.00 94.88 125 THR A O 1
ATOM 1038 N N . LEU A 1 126 ? 7.630 -7.697 9.291 1.00 96.50 126 LEU A N 1
ATOM 1039 C CA . LEU A 1 126 ? 7.684 -7.920 7.846 1.00 96.50 126 LEU A CA 1
ATOM 1040 C C . LEU A 1 126 ? 7.718 -9.430 7.566 1.00 96.50 126 LEU A C 1
ATOM 1042 O O . LEU A 1 126 ? 8.740 -10.081 7.773 1.00 96.50 126 LEU A O 1
ATOM 1046 N N . ALA A 1 127 ? 6.599 -9.977 7.097 1.00 96.31 127 ALA A N 1
ATOM 1047 C CA . ALA A 1 127 ? 6.444 -11.398 6.802 1.00 96.31 127 ALA A CA 1
ATOM 1048 C C . ALA A 1 127 ? 6.911 -11.752 5.385 1.00 96.31 127 ALA A C 1
ATOM 1050 O O . ALA A 1 127 ? 7.440 -12.842 5.161 1.00 96.31 127 ALA A O 1
ATOM 1051 N N . ARG A 1 128 ? 6.715 -10.831 4.434 1.00 96.75 128 ARG A N 1
ATOM 1052 C CA . ARG A 1 128 ? 7.096 -11.005 3.033 1.00 96.75 128 ARG A CA 1
ATOM 1053 C C . ARG A 1 128 ? 7.415 -9.655 2.394 1.00 96.75 128 ARG A C 1
ATOM 1055 O O . ARG A 1 128 ? 6.652 -8.709 2.553 1.00 96.75 128 ARG A O 1
ATOM 1062 N N . LYS A 1 129 ? 8.520 -9.572 1.655 1.00 97.00 129 LYS A N 1
ATOM 1063 C CA . LYS A 1 129 ? 8.831 -8.463 0.747 1.00 97.00 129 LYS A CA 1
ATOM 1064 C C . LYS A 1 129 ? 9.351 -9.014 -0.562 1.00 97.00 129 LYS A C 1
ATOM 1066 O O . LYS A 1 129 ? 10.233 -9.874 -0.558 1.00 97.00 129 LYS A O 1
ATOM 1071 N N . PHE A 1 130 ? 8.849 -8.465 -1.653 1.00 94.88 130 PHE A N 1
ATOM 1072 C CA . PHE A 1 130 ? 9.318 -8.797 -2.981 1.00 94.88 130 PHE A CA 1
ATOM 1073 C C . PHE A 1 130 ? 9.407 -7.532 -3.832 1.00 94.88 130 PHE A C 1
ATOM 1075 O O . PHE A 1 130 ? 8.473 -6.733 -3.840 1.00 94.88 130 PHE A O 1
ATOM 1082 N N . VAL A 1 131 ? 10.538 -7.334 -4.510 1.00 95.75 131 VAL A N 1
ATOM 1083 C CA . VAL A 1 131 ? 10.785 -6.180 -5.386 1.00 95.75 131 VAL A CA 1
ATOM 1084 C C . VAL A 1 131 ? 11.368 -6.686 -6.694 1.00 95.75 131 VAL A C 1
ATOM 1086 O O . VAL A 1 131 ? 12.479 -7.227 -6.721 1.00 95.75 131 VAL A O 1
ATOM 1089 N N . TYR A 1 132 ? 10.622 -6.478 -7.770 1.00 93.38 132 TYR A N 1
ATOM 1090 C CA . TYR A 1 132 ? 11.021 -6.786 -9.129 1.00 93.38 132 TYR A CA 1
ATOM 1091 C C . TYR A 1 132 ? 11.179 -5.501 -9.932 1.00 93.38 132 TYR A C 1
ATOM 1093 O O . TYR A 1 132 ? 10.265 -4.684 -10.026 1.00 93.38 132 TYR A O 1
ATOM 1101 N N . GLU A 1 133 ? 12.353 -5.344 -10.528 1.00 94.25 133 GLU A N 1
ATOM 1102 C CA . GLU A 1 133 ? 12.714 -4.191 -11.337 1.00 94.25 133 GLU A CA 1
ATOM 1103 C C . GLU A 1 133 ? 12.802 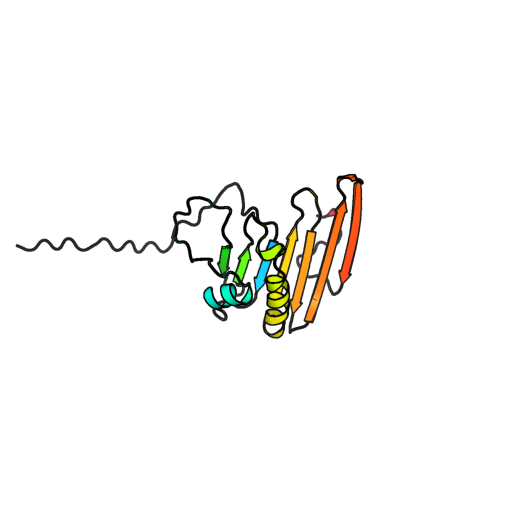-4.598 -12.807 1.00 94.25 133 GLU A C 1
ATOM 1105 O O . GLU A 1 133 ? 13.537 -5.522 -13.171 1.00 94.25 133 GLU A O 1
ATOM 1110 N N . HIS A 1 134 ? 12.113 -3.855 -13.670 1.00 92.25 134 HIS A N 1
ATOM 1111 C CA . HIS A 1 134 ? 12.249 -3.940 -15.115 1.00 92.25 134 HIS A CA 1
ATOM 1112 C C . HIS A 1 134 ? 12.734 -2.596 -15.663 1.00 92.25 134 HIS A C 1
ATOM 1114 O O . HIS A 1 134 ? 11.961 -1.690 -15.935 1.00 92.25 134 HIS A O 1
ATOM 1120 N N . ASN A 1 135 ? 14.038 -2.475 -15.911 1.00 90.06 135 ASN A N 1
ATOM 1121 C CA . ASN A 1 135 ? 14.568 -1.328 -16.634 1.00 90.06 135 ASN A CA 1
ATOM 1122 C C . ASN A 1 135 ? 14.286 -1.486 -18.133 1.00 90.06 135 ASN A C 1
ATOM 1124 O O . ASN A 1 135 ? 15.111 -2.045 -18.866 1.00 90.06 135 ASN A O 1
ATOM 1128 N N . LEU A 1 136 ? 13.135 -0.971 -18.571 1.00 89.44 136 LEU A N 1
ATOM 1129 C CA . LEU A 1 136 ? 12.668 -1.054 -19.956 1.00 89.44 136 LEU A CA 1
ATOM 1130 C C . LEU A 1 136 ? 13.724 -0.560 -20.959 1.00 89.44 136 LEU A C 1
ATOM 1132 O O . LEU A 1 136 ? 14.006 -1.223 -21.954 1.00 89.44 136 LEU A O 1
ATOM 1136 N N . PHE A 1 137 ? 14.376 0.567 -20.669 1.00 90.00 137 PHE A N 1
ATOM 1137 C CA . PHE A 1 137 ? 15.349 1.192 -21.574 1.00 90.00 137 PHE A CA 1
ATOM 1138 C C . PHE A 1 137 ? 16.661 0.415 -21.713 1.00 90.00 137 PHE A C 1
ATOM 1140 O O . PHE A 1 137 ? 17.360 0.557 -22.715 1.00 90.00 137 PHE A O 1
ATOM 1147 N N . LYS A 1 138 ? 17.018 -0.391 -20.710 1.00 92.75 138 LYS A N 1
ATOM 1148 C CA . LYS A 1 138 ? 18.214 -1.245 -20.729 1.00 92.75 138 LYS A CA 1
ATOM 1149 C C . LYS A 1 138 ? 17.888 -2.707 -21.036 1.00 92.75 138 LYS A C 1
ATOM 1151 O O . LYS A 1 138 ? 18.809 -3.519 -21.061 1.00 92.75 138 LYS A O 1
ATOM 1156 N N . GLY A 1 139 ? 16.608 -3.052 -21.204 1.00 90.31 139 GLY A N 1
ATOM 1157 C CA . GLY A 1 139 ? 16.146 -4.433 -21.349 1.00 90.31 139 GLY A CA 1
ATOM 1158 C C . GLY A 1 139 ? 16.559 -5.334 -20.181 1.00 90.31 139 GLY A C 1
ATOM 1159 O O . GLY A 1 139 ? 16.779 -6.527 -20.374 1.00 90.31 139 GLY A O 1
ATOM 1160 N N . ARG A 1 140 ? 16.744 -4.769 -18.979 1.00 92.12 140 ARG A N 1
ATOM 1161 C CA . ARG A 1 140 ? 17.246 -5.505 -17.811 1.00 92.12 140 ARG A CA 1
ATOM 1162 C C . ARG A 1 140 ? 16.116 -5.765 -16.831 1.00 92.12 140 ARG A C 1
ATOM 1164 O O . ARG A 1 140 ? 15.417 -4.838 -16.440 1.00 92.12 140 ARG A O 1
ATOM 1171 N N . ARG A 1 141 ? 16.014 -7.013 -16.388 1.00 92.94 141 ARG A N 1
ATOM 1172 C CA . ARG A 1 141 ? 15.093 -7.465 -15.344 1.00 92.94 141 ARG A CA 1
ATOM 1173 C C . ARG A 1 141 ? 15.899 -7.982 -14.158 1.00 92.94 141 ARG A C 1
ATOM 1175 O O . ARG A 1 141 ? 16.942 -8.609 -14.364 1.00 92.94 141 ARG A O 1
ATOM 1182 N N . ALA A 1 142 ? 15.475 -7.674 -12.939 1.00 93.88 142 ALA A N 1
ATOM 1183 C CA . ALA A 1 142 ? 16.171 -8.094 -11.730 1.00 93.88 142 ALA A CA 1
ATOM 1184 C C . ALA A 1 142 ? 15.220 -8.211 -10.538 1.00 93.88 142 ALA A C 1
ATOM 1186 O O . ALA A 1 142 ? 14.261 -7.457 -10.413 1.00 93.88 142 ALA A O 1
ATOM 1187 N N . ILE A 1 143 ? 15.539 -9.133 -9.633 1.00 94.38 143 ILE A N 1
ATOM 1188 C CA . ILE A 1 143 ? 14.925 -9.202 -8.308 1.00 94.38 143 ILE A CA 1
ATOM 1189 C C . ILE A 1 143 ? 15.824 -8.403 -7.370 1.00 94.38 143 ILE A C 1
ATOM 1191 O O . ILE A 1 143 ? 16.957 -8.807 -7.105 1.00 94.38 143 ILE A O 1
ATOM 1195 N N . ALA A 1 144 ? 15.339 -7.254 -6.910 1.00 95.81 144 ALA A N 1
ATOM 1196 C CA . ALA A 1 144 ? 16.074 -6.389 -5.992 1.00 95.81 144 ALA A CA 1
ATOM 1197 C C . ALA A 1 144 ? 15.883 -6.812 -4.527 1.00 95.81 144 ALA A C 1
ATOM 1199 O O . ALA A 1 144 ? 16.770 -6.596 -3.701 1.00 95.81 144 ALA A O 1
ATOM 1200 N N . ALA A 1 145 ? 14.750 -7.443 -4.200 1.00 96.56 145 ALA A N 1
ATOM 1201 C CA . ALA A 1 145 ? 14.493 -8.010 -2.881 1.00 96.56 145 ALA A CA 1
ATOM 1202 C C . ALA A 1 145 ? 13.582 -9.239 -2.962 1.00 96.56 145 ALA A C 1
ATOM 1204 O O . ALA A 1 145 ? 12.582 -9.230 -3.675 1.00 96.56 145 ALA A O 1
ATOM 1205 N N . ASP A 1 146 ? 13.916 -10.261 -2.176 1.00 95.50 146 ASP A N 1
ATOM 1206 C CA . ASP A 1 146 ? 13.139 -11.488 -1.997 1.00 95.50 146 ASP A CA 1
ATOM 1207 C C . ASP A 1 146 ? 13.326 -11.949 -0.543 1.00 95.50 146 ASP A C 1
ATOM 1209 O O . ASP A 1 146 ? 14.320 -12.582 -0.190 1.00 95.50 146 ASP A O 1
ATOM 1213 N N . VAL A 1 147 ? 12.435 -11.503 0.343 1.00 97.00 147 VAL A N 1
ATOM 1214 C CA . VAL A 1 147 ? 12.568 -11.675 1.798 1.00 97.00 147 VAL A CA 1
ATOM 1215 C C . VAL A 1 147 ? 11.314 -12.324 2.359 1.00 97.00 147 VAL A C 1
ATOM 1217 O O . VAL A 1 147 ? 10.204 -11.956 1.980 1.00 97.00 147 VAL A O 1
ATOM 1220 N N . GLY A 1 148 ? 11.477 -13.249 3.304 1.00 95.25 148 GLY A N 1
ATOM 1221 C CA . GLY A 1 148 ? 10.363 -13.929 3.962 1.00 95.25 148 GLY A CA 1
ATOM 1222 C C . GLY A 1 148 ? 9.804 -15.101 3.155 1.00 95.25 148 GLY A C 1
ATOM 1223 O O . GLY A 1 148 ? 10.424 -15.572 2.205 1.00 95.25 148 GLY A O 1
ATOM 1224 N N . SER A 1 149 ? 8.645 -15.610 3.567 1.00 91.62 149 SER A N 1
ATOM 1225 C CA . SER A 1 149 ? 8.013 -16.778 2.938 1.00 91.62 149 SER A CA 1
ATOM 1226 C C . SER A 1 149 ? 6.975 -16.357 1.908 1.00 91.62 149 SER A C 1
ATOM 1228 O O . SER A 1 149 ? 6.211 -15.425 2.161 1.00 91.62 149 SER A O 1
ATOM 1230 N N . LYS A 1 150 ? 6.915 -17.076 0.780 1.00 90.75 150 LYS A N 1
ATOM 1231 C CA . LYS A 1 150 ? 5.892 -16.851 -0.247 1.00 90.75 150 LYS A CA 1
ATOM 1232 C C . LYS A 1 150 ? 4.484 -16.913 0.352 1.00 90.75 150 LYS A C 1
ATOM 1234 O O . LYS A 1 150 ? 4.182 -17.816 1.137 1.00 90.75 150 LYS A O 1
ATOM 1239 N N . ILE A 1 151 ? 3.621 -15.985 -0.044 1.00 85.50 151 ILE A N 1
ATOM 1240 C CA . ILE A 1 151 ? 2.181 -16.070 0.215 1.00 85.50 151 ILE A CA 1
ATOM 1241 C C . ILE A 1 151 ? 1.513 -17.005 -0.803 1.00 85.50 151 ILE A C 1
ATOM 1243 O O . ILE A 1 151 ? 2.030 -17.227 -1.892 1.00 85.50 151 ILE A O 1
ATOM 1247 N N . VAL A 1 152 ? 0.347 -17.558 -0.455 1.00 83.50 152 VAL A N 1
ATOM 1248 C CA . VAL A 1 152 ? -0.349 -18.599 -1.247 1.00 83.50 152 VAL A CA 1
ATOM 1249 C C . VAL A 1 152 ? -0.640 -18.171 -2.691 1.00 83.50 152 VAL A C 1
ATOM 1251 O O . VAL A 1 152 ? -0.677 -19.012 -3.580 1.00 83.50 152 VAL A O 1
ATOM 1254 N N . ALA A 1 153 ? -0.851 -16.875 -2.917 1.00 80.00 153 ALA A N 1
ATOM 1255 C CA . ALA A 1 153 ? -1.160 -16.320 -4.230 1.00 80.00 153 ALA A CA 1
ATOM 1256 C C . ALA A 1 153 ? 0.085 -15.952 -5.060 1.00 80.00 153 ALA A C 1
ATOM 1258 O O . ALA A 1 153 ? -0.069 -15.520 -6.200 1.00 80.00 153 ALA A O 1
ATOM 1259 N N . GLU A 1 154 ? 1.302 -16.083 -4.515 1.00 83.69 154 GLU A N 1
ATOM 1260 C CA . GLU A 1 154 ? 2.520 -15.852 -5.296 1.00 83.69 154 GLU A CA 1
ATOM 1261 C C . GLU A 1 154 ? 2.736 -16.991 -6.302 1.00 83.69 154 GLU A C 1
ATOM 1263 O O . GLU A 1 154 ? 2.657 -18.162 -5.918 1.00 83.69 154 GLU A O 1
ATOM 1268 N N . PRO A 1 155 ? 3.070 -16.677 -7.565 1.00 77.81 155 PRO A N 1
ATOM 1269 C CA . PRO A 1 155 ? 3.428 -17.698 -8.536 1.00 77.81 155 PRO A CA 1
ATOM 1270 C C . PRO A 1 155 ? 4.695 -18.448 -8.118 1.00 77.81 155 PRO A C 1
ATOM 1272 O O . PRO A 1 155 ? 5.541 -17.972 -7.341 1.00 77.81 155 PRO A O 1
ATOM 1275 N N . ASN A 1 156 ? 4.835 -19.667 -8.631 1.00 74.88 156 ASN A N 1
ATOM 1276 C CA . ASN A 1 156 ? 5.973 -20.512 -8.300 1.00 74.88 156 ASN A CA 1
ATOM 1277 C C . ASN A 1 156 ? 7.227 -20.024 -9.015 1.00 74.88 156 ASN A C 1
ATOM 1279 O O . ASN A 1 156 ? 8.303 -20.039 -8.405 1.00 74.88 156 ASN A O 1
ATOM 1283 N N . THR A 1 157 ? 7.076 -19.532 -10.244 1.00 70.31 157 THR A N 1
ATOM 1284 C CA . THR A 1 157 ? 8.172 -18.973 -11.035 1.00 70.31 157 THR A CA 1
ATOM 1285 C C . THR A 1 157 ? 7.833 -17.586 -11.579 1.00 70.31 157 THR A C 1
ATOM 1287 O O . THR A 1 157 ? 6.683 -17.161 -11.598 1.00 70.31 157 THR A O 1
ATOM 1290 N N . PHE A 1 158 ? 8.861 -16.838 -11.980 1.00 63.06 158 PHE A N 1
ATOM 1291 C CA . PHE A 1 158 ? 8.689 -15.472 -12.483 1.00 63.06 158 PHE A CA 1
ATOM 1292 C C . PHE A 1 158 ? 8.230 -15.426 -13.934 1.00 63.06 158 PHE A C 1
ATOM 1294 O O . PHE A 1 158 ? 7.696 -14.411 -14.360 1.00 63.06 158 PHE A O 1
ATOM 1301 N N . GLU A 1 159 ? 8.415 -16.510 -14.687 1.00 66.56 159 GLU A N 1
ATOM 1302 C CA . GLU A 1 159 ? 7.888 -16.625 -16.047 1.00 66.56 159 GLU A CA 1
ATOM 1303 C C . GLU A 1 159 ? 6.356 -16.767 -16.083 1.00 66.56 159 GLU A C 1
ATOM 1305 O O . GLU A 1 159 ? 5.766 -16.712 -17.159 1.00 66.56 159 GLU A O 1
ATOM 1310 N N . GLU A 1 160 ? 5.719 -16.964 -14.924 1.00 63.41 160 GLU A N 1
ATOM 1311 C CA . GLU A 1 160 ? 4.264 -17.085 -14.769 1.00 63.41 160 GLU A CA 1
ATOM 1312 C C . GLU A 1 160 ? 3.556 -15.726 -14.564 1.00 63.41 160 GLU A C 1
ATOM 1314 O O . GLU A 1 160 ? 2.326 -15.698 -14.496 1.00 63.41 160 GLU A O 1
ATOM 1319 N N . LEU A 1 161 ? 4.311 -14.621 -14.459 1.00 58.75 161 LEU A N 1
ATOM 1320 C CA . LEU A 1 161 ? 3.820 -13.238 -14.325 1.00 58.75 161 LEU A CA 1
ATOM 1321 C C . LEU A 1 161 ? 3.814 -12.500 -15.669 1.00 58.75 161 LEU A C 1
ATOM 1323 O O . LEU A 1 161 ? 2.819 -11.783 -15.921 1.00 58.75 161 LEU A O 1
#

Sequence (161 aa):
MNDQNEGIKDNSPHKNFPFTKWGLATSFMIYVRSFNAISDQEFMDFLGLKGYHKAFPPLEFTGFHVVFANDSEWTHIADDLRYTLWHSPKTSEAIAELSKTYDVFRNSRGDIDDSFEFEYYRNGTLARKFVYEHNLFKGRRAIAADVGSKIVAEPNTFEEL